Protein AF-A0A2A5BSC9-F1 (afdb_monomer_lite)

Foldseek 3Di:
DDQDPLNVLLVVLLLVLLQQDQLAWHFLVNQLVSLCSCVVSVVDDVLLSCVSNPDPDPDDDRRHTHNSLVSLVVVLVVCVVVVHDPVVNVSSVVNNVSNVSSNVSNVVD

Secondary structure (DSSP, 8-state):
-PPPHHHHHHHHHHHHHHTT--TTSB-HHHHHHHHHHHHHTTSS-HHHHHHHT--S-TT--TT--B-HHHHHHHHHHHHHHTT--HHHHHHHHHHHHHHHHHHHHHTT-

Radius of gyration: 14.45 Å; chains: 1; bounding box: 33×40×34 Å

Structure (mmCIF, N/CA/C/O backbone):
data_AF-A0A2A5BSC9-F1
#
_entry.id   AF-A0A2A5BSC9-F1
#
loop_
_atom_site.group_PDB
_atom_site.id
_atom_site.type_symbol
_atom_site.label_atom_id
_atom_site.label_alt_id
_atom_site.label_comp_id
_atom_site.label_asym_id
_atom_site.label_entity_id
_atom_site.label_seq_id
_atom_site.pdbx_PDB_ins_code
_atom_site.Cartn_x
_atom_site.Cartn_y
_atom_site.Cartn_z
_atom_site.occupancy
_atom_site.B_iso_or_equiv
_atom_site.auth_seq_id
_atom_site.auth_comp_id
_atom_site.auth_asym_id
_atom_site.auth_atom_id
_atom_site.pdbx_PDB_model_num
ATOM 1 N N . MET A 1 1 ? -4.298 21.931 18.742 1.00 43.59 1 MET A N 1
ATOM 2 C CA . MET A 1 1 ? -4.643 21.542 17.356 1.00 43.59 1 MET A CA 1
ATOM 3 C C . MET A 1 1 ? -5.905 20.700 17.422 1.00 43.59 1 MET A C 1
ATOM 5 O O . MET A 1 1 ? -5.920 19.767 18.211 1.00 43.59 1 MET A O 1
ATOM 9 N N . SER A 1 2 ? -6.963 21.059 16.690 1.00 54.09 2 SER A N 1
ATOM 10 C CA . SER A 1 2 ? -8.203 20.269 16.640 1.00 54.09 2 SER A CA 1
ATOM 11 C C . SER A 1 2 ? -8.144 19.366 15.411 1.00 54.09 2 SER A C 1
ATOM 13 O O . SER A 1 2 ? -8.027 19.870 14.294 1.00 54.09 2 SER A O 1
ATOM 15 N N . ILE A 1 3 ? -8.142 18.048 15.608 1.00 66.12 3 ILE A N 1
ATOM 16 C CA . ILE A 1 3 ? -8.230 17.091 14.502 1.00 66.12 3 ILE A CA 1
ATOM 17 C C . ILE A 1 3 ? -9.681 17.126 14.011 1.00 66.12 3 ILE A C 1
ATOM 19 O O . ILE A 1 3 ? -10.607 16.984 14.807 1.00 66.12 3 ILE A O 1
ATOM 23 N N . SER A 1 4 ? -9.894 17.358 12.715 1.00 78.06 4 SER A N 1
ATOM 24 C CA . SER A 1 4 ? -11.242 17.345 12.140 1.00 78.06 4 SER A CA 1
ATOM 25 C C . SER A 1 4 ? -11.845 15.938 12.210 1.00 78.06 4 SER A C 1
ATOM 27 O O . SER A 1 4 ? -11.121 14.943 12.184 1.00 78.06 4 SER A O 1
ATOM 29 N N . ASN A 1 5 ? -13.177 15.832 12.236 1.00 74.12 5 ASN A N 1
ATOM 30 C CA . ASN A 1 5 ? -13.865 14.533 12.227 1.00 74.12 5 ASN A CA 1
ATOM 31 C C . ASN A 1 5 ? -13.430 13.659 11.034 1.00 74.12 5 ASN A C 1
ATOM 33 O O . ASN A 1 5 ? -13.245 12.455 11.173 1.00 74.12 5 ASN A O 1
ATOM 37 N N . SER A 1 6 ? -13.189 14.278 9.873 1.00 73.38 6 SER A N 1
ATOM 38 C CA . SER A 1 6 ? -12.659 13.597 8.687 1.00 73.38 6 SER A CA 1
ATOM 39 C C . SER A 1 6 ? -11.238 13.064 8.898 1.00 73.38 6 SER A C 1
ATOM 41 O O . SER A 1 6 ? -10.932 11.968 8.441 1.00 73.38 6 SER A O 1
ATOM 43 N N . GLY A 1 7 ? -10.385 13.806 9.612 1.00 72.06 7 GLY A N 1
ATOM 44 C CA . GLY A 1 7 ? -9.036 13.362 9.970 1.00 72.06 7 GLY A CA 1
ATOM 45 C C . GLY A 1 7 ? -9.043 12.187 10.948 1.00 72.06 7 GLY A C 1
ATOM 46 O O . GLY A 1 7 ? -8.309 11.225 10.747 1.00 72.06 7 GLY A O 1
ATOM 47 N N . LEU A 1 8 ? -9.921 12.214 11.959 1.00 77.00 8 LEU A N 1
ATOM 48 C CA . LEU A 1 8 ? -10.102 11.086 12.883 1.00 77.00 8 LEU A CA 1
ATOM 49 C C . LEU A 1 8 ? -10.600 9.832 12.153 1.00 77.00 8 LEU A C 1
ATOM 51 O O . LEU A 1 8 ? -10.061 8.745 12.361 1.00 77.00 8 LEU A O 1
ATOM 55 N N . ASN A 1 9 ? -11.573 9.995 11.252 1.00 87.06 9 ASN A N 1
ATOM 56 C CA . ASN A 1 9 ? -12.099 8.898 10.440 1.00 87.06 9 ASN A CA 1
ATOM 57 C C . ASN A 1 9 ? -11.022 8.298 9.525 1.00 87.06 9 ASN A C 1
ATOM 59 O O . ASN A 1 9 ? -10.932 7.079 9.408 1.00 87.06 9 ASN A O 1
ATOM 63 N N . ALA A 1 10 ? -10.171 9.130 8.917 1.00 90.25 10 ALA A N 1
ATOM 64 C CA . ALA A 1 10 ? -9.072 8.654 8.083 1.00 90.25 10 ALA A CA 1
ATOM 65 C C . ALA A 1 10 ? -8.063 7.820 8.888 1.00 90.25 10 ALA A C 1
ATOM 67 O O . ALA A 1 10 ? -7.726 6.714 8.471 1.00 90.25 10 ALA A O 1
ATOM 68 N N . THR A 1 11 ? -7.628 8.298 10.059 1.00 92.38 11 THR A N 1
ATOM 69 C CA . THR A 1 11 ? -6.695 7.558 10.927 1.00 92.38 11 THR A CA 1
ATOM 70 C C . THR A 1 11 ? -7.277 6.219 11.380 1.00 92.38 11 THR A C 1
ATOM 72 O O . THR A 1 11 ? -6.597 5.196 11.309 1.00 92.38 11 THR A O 1
ATOM 75 N N . ALA A 1 12 ? -8.545 6.201 11.802 1.00 94.75 12 ALA A N 1
ATOM 76 C CA . ALA A 1 12 ? -9.216 4.971 12.214 1.00 94.75 12 ALA A CA 1
ATOM 77 C C . ALA A 1 12 ? -9.333 3.963 11.057 1.00 94.75 12 ALA A C 1
ATOM 79 O O . ALA A 1 12 ? -9.085 2.772 11.250 1.00 94.75 12 ALA A O 1
ATOM 80 N N . ASN A 1 13 ? -9.656 4.434 9.849 1.00 96.69 13 ASN A N 1
ATOM 81 C CA . ASN A 1 13 ? -9.742 3.582 8.664 1.00 96.69 13 ASN A CA 1
ATOM 82 C C . ASN A 1 13 ? -8.374 3.016 8.261 1.00 96.69 13 ASN A C 1
ATOM 84 O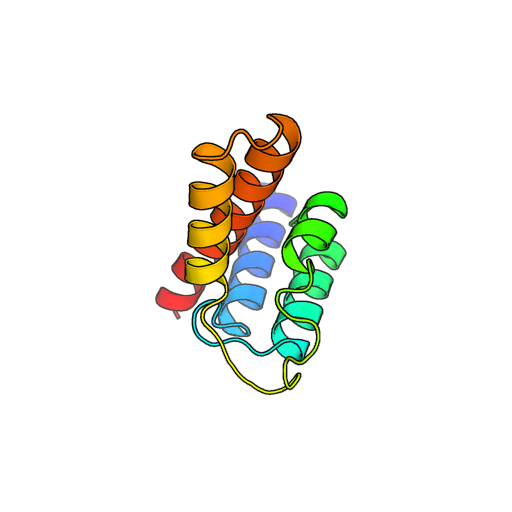 O . ASN A 1 13 ? -8.287 1.826 7.967 1.00 96.69 13 ASN A O 1
ATOM 88 N N . TRP A 1 14 ? -7.309 3.823 8.308 1.00 97.31 14 TRP A N 1
ATOM 89 C CA . TRP A 1 14 ? -5.940 3.351 8.075 1.00 97.31 14 TRP A CA 1
ATOM 90 C C . TRP A 1 14 ? -5.552 2.231 9.040 1.00 97.31 14 TRP A C 1
ATOM 92 O O . TRP A 1 14 ? -5.120 1.174 8.588 1.00 97.31 14 TRP A O 1
ATOM 102 N N . GLN A 1 15 ? -5.758 2.426 10.347 1.00 97.38 15 GLN A N 1
ATOM 103 C CA . GLN A 1 15 ? -5.450 1.396 11.342 1.00 97.38 15 GLN A CA 1
ATOM 104 C C . GLN A 1 15 ? -6.296 0.135 11.122 1.00 97.38 15 GLN A C 1
ATOM 106 O O . GLN A 1 15 ? -5.767 -0.970 11.131 1.00 97.38 15 GLN A O 1
ATOM 111 N N . LYS A 1 16 ? -7.605 0.280 10.871 1.00 96.94 16 LYS A N 1
ATOM 112 C CA . LYS A 1 16 ? -8.495 -0.861 10.610 1.00 96.94 16 LYS A CA 1
ATOM 113 C C . LYS A 1 16 ? -8.029 -1.683 9.408 1.00 96.94 16 LYS A C 1
ATOM 115 O O . LYS A 1 16 ? -8.082 -2.906 9.464 1.00 96.94 16 LYS A O 1
ATOM 120 N N . ILE A 1 17 ? -7.618 -1.032 8.321 1.00 97.88 17 ILE A N 1
ATOM 121 C CA . ILE A 1 17 ? -7.108 -1.727 7.134 1.00 97.88 17 ILE A CA 1
ATOM 122 C C . ILE A 1 17 ? -5.778 -2.401 7.465 1.00 97.88 17 ILE A C 1
ATOM 124 O O . ILE A 1 17 ? -5.650 -3.595 7.221 1.00 97.88 17 ILE A O 1
ATOM 128 N N . ALA A 1 18 ? -4.837 -1.679 8.081 1.00 97.62 18 ALA A N 1
ATOM 129 C CA . ALA A 1 18 ? -3.535 -2.223 8.457 1.00 97.62 18 ALA A CA 1
ATOM 130 C C . ALA A 1 18 ? -3.662 -3.496 9.305 1.00 97.62 18 ALA A C 1
ATOM 132 O O . ALA A 1 18 ? -3.033 -4.490 8.980 1.00 97.62 18 ALA A O 1
ATOM 133 N N . ASN A 1 19 ? -4.557 -3.520 10.299 1.00 97.56 19 ASN A N 1
ATOM 134 C CA . ASN A 1 19 ? -4.782 -4.684 11.167 1.00 97.56 19 ASN A CA 1
ATOM 135 C C . ASN A 1 19 ? -5.196 -5.969 10.423 1.00 97.56 19 ASN A C 1
ATOM 137 O O . ASN A 1 19 ? -5.079 -7.053 10.986 1.00 97.56 19 ASN A O 1
ATOM 141 N N . ASN A 1 20 ? -5.731 -5.861 9.202 1.00 97.19 20 ASN A N 1
ATOM 142 C CA . ASN A 1 20 ? -6.217 -7.006 8.431 1.00 97.19 20 ASN A CA 1
ATOM 143 C C . ASN A 1 20 ? -5.228 -7.488 7.362 1.00 97.19 20 ASN A C 1
ATOM 145 O O . ASN A 1 20 ? -5.440 -8.560 6.801 1.00 97.19 20 ASN A O 1
ATOM 149 N N . TYR A 1 21 ? -4.182 -6.714 7.054 1.00 97.50 21 TYR A N 1
ATOM 150 C CA . TYR A 1 21 ? -3.298 -6.993 5.923 1.00 97.50 21 TYR A CA 1
ATOM 151 C C . TYR A 1 21 ? -1.829 -6.767 6.295 1.00 97.50 21 TYR A C 1
ATOM 153 O O . TYR A 1 21 ? -1.356 -5.633 6.354 1.00 97.50 21 TYR A O 1
ATOM 161 N N . ASP A 1 22 ? -1.095 -7.864 6.483 1.00 97.75 22 ASP A N 1
ATOM 162 C CA . ASP A 1 22 ? 0.362 -7.853 6.617 1.00 97.75 22 ASP A CA 1
ATOM 163 C C . ASP A 1 22 ? 1.009 -7.697 5.235 1.00 97.75 22 ASP A C 1
ATOM 165 O O . ASP A 1 22 ? 1.119 -8.658 4.475 1.00 97.75 22 ASP A O 1
ATOM 169 N N . VAL A 1 23 ? 1.464 -6.488 4.898 1.00 97.50 23 VAL A N 1
ATOM 170 C CA . VAL A 1 23 ? 2.079 -6.195 3.590 1.00 97.50 23 VAL A CA 1
ATOM 171 C C . VAL A 1 23 ? 3.453 -6.850 3.391 1.00 97.50 23 VAL A C 1
ATOM 173 O O . VAL A 1 23 ? 4.015 -6.757 2.299 1.00 97.50 23 VAL A O 1
ATOM 176 N N . THR A 1 24 ? 4.008 -7.514 4.405 1.00 97.19 24 THR A N 1
ATOM 177 C CA . THR A 1 24 ? 5.219 -8.340 4.273 1.00 97.19 24 THR A CA 1
ATOM 178 C C . THR A 1 24 ? 4.902 -9.823 4.054 1.00 97.19 24 THR A C 1
ATOM 180 O O . THR A 1 24 ? 5.797 -10.600 3.723 1.00 97.19 24 THR A O 1
ATOM 183 N N . ASN A 1 25 ? 3.629 -10.216 4.175 1.00 97.06 25 ASN A N 1
ATOM 184 C CA . ASN A 1 25 ? 3.164 -11.593 4.040 1.00 97.06 25 ASN A CA 1
ATOM 185 C C . ASN A 1 25 ? 1.724 -11.656 3.487 1.00 97.06 25 ASN A C 1
ATOM 187 O O . ASN A 1 25 ? 0.791 -12.125 4.152 1.00 97.06 25 ASN A O 1
ATOM 191 N N . ILE A 1 26 ? 1.546 -11.181 2.251 1.00 95.94 26 ILE A N 1
ATOM 192 C CA . ILE A 1 26 ? 0.230 -10.981 1.626 1.00 95.94 26 ILE A CA 1
ATOM 193 C C . ILE A 1 26 ? 0.054 -11.827 0.365 1.00 95.94 26 ILE A C 1
ATOM 195 O O . ILE A 1 26 ? 0.996 -11.989 -0.410 1.00 95.94 26 ILE A O 1
ATOM 199 N N . SER A 1 27 ? -1.148 -12.354 0.141 1.00 94.31 27 SER A N 1
ATOM 200 C CA . SER A 1 27 ? -1.546 -12.999 -1.116 1.00 94.31 27 SER A CA 1
ATOM 201 C C . SER A 1 27 ? -2.082 -11.984 -2.136 1.00 94.31 27 SER A C 1
ATOM 203 O O . SER A 1 27 ? -2.309 -10.812 -1.824 1.00 94.31 27 SER A O 1
ATOM 205 N N . GLN A 1 28 ? -2.316 -12.404 -3.383 1.00 91.25 28 GLN A N 1
ATOM 206 C CA . GLN A 1 28 ? -2.906 -11.518 -4.399 1.00 91.25 28 GLN A CA 1
ATOM 207 C C . GLN A 1 28 ? -4.351 -11.142 -4.055 1.00 91.25 28 GLN A C 1
ATOM 209 O O . GLN A 1 28 ? -4.752 -9.992 -4.240 1.00 91.25 28 GLN A O 1
ATOM 214 N N . ASN A 1 29 ? -5.116 -12.086 -3.505 1.00 92.50 29 ASN A N 1
ATOM 215 C CA . ASN A 1 29 ? -6.494 -11.845 -3.083 1.00 92.50 29 ASN A CA 1
ATOM 216 C C . ASN A 1 29 ? -6.559 -10.880 -1.891 1.00 92.50 29 ASN A C 1
ATOM 218 O O . ASN A 1 29 ? -7.355 -9.939 -1.895 1.00 92.50 29 ASN A O 1
ATOM 222 N N . GLU A 1 30 ? -5.685 -11.059 -0.897 1.00 96.00 30 GLU A N 1
ATOM 223 C CA . GLU A 1 30 ? -5.554 -10.126 0.228 1.00 96.00 30 GLU A CA 1
ATOM 224 C C . GLU A 1 30 ? -5.143 -8.726 -0.260 1.00 96.00 30 GLU A C 1
ATOM 226 O O . GLU A 1 30 ? -5.749 -7.732 0.142 1.00 96.00 30 GLU A O 1
ATOM 231 N N . MET A 1 31 ? -4.184 -8.635 -1.188 1.00 95.62 31 MET A N 1
ATOM 232 C CA . MET A 1 31 ? -3.755 -7.366 -1.784 1.00 95.62 31 MET A CA 1
ATOM 233 C C . MET A 1 31 ? -4.897 -6.659 -2.524 1.00 95.62 31 MET A C 1
ATOM 235 O O . MET A 1 31 ? -5.086 -5.458 -2.339 1.00 95.62 31 MET A O 1
ATOM 239 N N . ALA A 1 32 ? -5.688 -7.375 -3.326 1.00 94.31 32 ALA A N 1
ATOM 240 C CA . ALA A 1 32 ? -6.828 -6.794 -4.034 1.00 94.31 32 ALA A CA 1
ATOM 241 C C . ALA A 1 32 ? -7.876 -6.222 -3.061 1.00 94.31 32 ALA A C 1
ATOM 243 O O . ALA A 1 32 ? -8.335 -5.089 -3.227 1.00 94.31 32 ALA A O 1
ATOM 244 N N . ASN A 1 33 ? -8.194 -6.963 -1.996 1.00 96.62 33 ASN A N 1
ATOM 245 C CA . ASN A 1 33 ? -9.128 -6.514 -0.962 1.00 96.62 33 ASN A CA 1
ATOM 246 C C . ASN A 1 33 ? -8.587 -5.317 -0.165 1.00 96.62 33 ASN A C 1
ATOM 248 O O . ASN A 1 33 ? -9.336 -4.385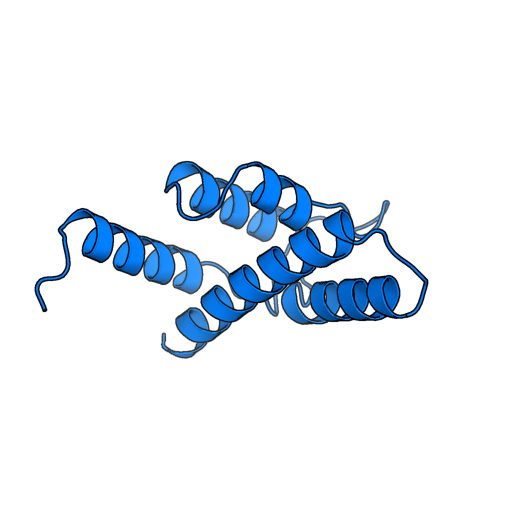 0.153 1.00 96.62 33 ASN A O 1
ATOM 252 N N . MET A 1 34 ? -7.283 -5.304 0.121 1.00 97.75 34 MET A N 1
ATOM 253 C CA . MET A 1 34 ? -6.597 -4.168 0.734 1.00 97.75 34 MET A CA 1
ATOM 254 C C . MET A 1 34 ? -6.720 -2.920 -0.146 1.00 97.75 34 MET A C 1
ATOM 256 O O . MET A 1 34 ? -7.122 -1.866 0.343 1.00 97.75 34 MET A O 1
ATOM 260 N N . VAL A 1 35 ? -6.433 -3.036 -1.446 1.00 97.19 35 VAL A N 1
ATOM 261 C CA . VAL A 1 35 ? -6.513 -1.913 -2.392 1.00 97.19 35 VAL A CA 1
ATOM 262 C C . VAL A 1 35 ? -7.940 -1.386 -2.516 1.00 97.19 35 VAL A C 1
ATOM 264 O O . VAL A 1 35 ? -8.131 -0.175 -2.406 1.00 97.19 35 VAL A O 1
ATOM 267 N N . SER A 1 36 ? -8.943 -2.265 -2.645 1.00 97.19 36 SER A N 1
ATOM 268 C CA . SER A 1 36 ? -10.355 -1.848 -2.635 1.00 97.19 36 SER A CA 1
ATOM 269 C C . SER A 1 36 ? -10.678 -1.076 -1.360 1.00 97.19 36 SER A C 1
ATOM 271 O O . SER A 1 36 ? -11.169 0.046 -1.425 1.00 97.19 36 SER A O 1
ATOM 273 N N . SER A 1 37 ? -10.293 -1.609 -0.196 1.00 97.38 37 SER A N 1
ATOM 274 C CA . SER A 1 37 ? -10.550 -0.962 1.094 1.00 97.38 37 SER A CA 1
ATOM 275 C C . SER A 1 37 ? -9.919 0.432 1.181 1.00 97.38 37 SER A C 1
ATOM 277 O O . SER A 1 37 ? -10.551 1.364 1.680 1.00 97.38 37 SER A O 1
ATOM 279 N N . LEU A 1 38 ? -8.690 0.602 0.685 1.00 97.75 38 LEU A N 1
ATOM 280 C CA . LEU A 1 38 ? -8.002 1.895 0.661 1.00 97.75 38 LEU A CA 1
ATOM 281 C C . LEU A 1 38 ? -8.704 2.901 -0.263 1.00 97.75 38 LEU A C 1
ATOM 283 O O . LEU A 1 38 ? -8.885 4.061 0.115 1.00 97.75 38 LEU A O 1
ATOM 287 N N . THR A 1 39 ? -9.107 2.469 -1.460 1.00 96.12 39 THR A N 1
ATOM 288 C CA . THR A 1 39 ? -9.781 3.323 -2.448 1.00 96.12 39 THR A CA 1
ATOM 289 C C . THR A 1 39 ? -11.207 3.681 -2.020 1.00 96.12 39 THR A C 1
ATOM 291 O O . THR A 1 39 ? -11.575 4.855 -2.072 1.00 96.12 39 THR A O 1
ATOM 294 N N . ASP A 1 40 ? -11.986 2.722 -1.513 1.00 95.12 40 ASP A N 1
ATOM 295 C CA . ASP A 1 40 ? -13.373 2.924 -1.066 1.00 95.12 40 ASP A CA 1
ATOM 296 C C . ASP A 1 40 ? -13.455 3.898 0.117 1.00 95.12 40 ASP A C 1
ATOM 298 O O . ASP A 1 40 ? -14.362 4.729 0.204 1.00 95.12 40 ASP A O 1
ATOM 302 N N . ASN A 1 41 ? -12.451 3.863 1.001 1.00 95.00 41 ASN A N 1
ATOM 303 C CA . ASN A 1 41 ? -12.315 4.812 2.108 1.00 95.00 41 ASN A CA 1
ATOM 304 C C . ASN A 1 41 ? -11.635 6.132 1.704 1.00 95.00 41 ASN A C 1
ATOM 306 O O . ASN A 1 41 ? -11.396 6.979 2.567 1.00 95.00 41 ASN A O 1
ATOM 310 N N . LYS A 1 42 ? -11.339 6.332 0.410 1.00 95.06 42 LYS A N 1
ATOM 311 C CA . LYS A 1 42 ? -10.685 7.529 -0.149 1.00 95.06 42 LYS A CA 1
ATOM 312 C C . LYS A 1 42 ? -9.340 7.852 0.514 1.00 95.06 42 LYS A C 1
ATOM 314 O O . LYS A 1 42 ? -8.953 9.017 0.597 1.00 95.06 42 LYS A O 1
ATOM 319 N N . LEU A 1 43 ? -8.642 6.828 1.006 1.00 95.81 43 LEU A N 1
ATOM 320 C CA . LEU A 1 43 ? -7.335 6.966 1.653 1.00 95.81 43 LEU A CA 1
ATOM 321 C C . LEU A 1 43 ? -6.197 7.038 0.633 1.00 95.81 43 LEU A C 1
ATOM 323 O O . LEU A 1 43 ? -5.154 7.622 0.915 1.00 95.81 43 LEU A O 1
ATOM 327 N N . VAL A 1 44 ? -6.415 6.461 -0.549 1.00 96.12 44 VAL A N 1
ATOM 328 C CA . VAL A 1 44 ? -5.502 6.506 -1.696 1.00 96.12 44 VAL A CA 1
ATOM 329 C C . VAL A 1 44 ? -6.285 6.853 -2.959 1.00 96.12 44 VAL A C 1
ATOM 331 O O . VAL A 1 44 ? -7.501 6.645 -3.021 1.00 96.12 44 VAL A O 1
ATOM 334 N N . SER A 1 45 ? -5.606 7.383 -3.977 1.00 95.56 45 SER A N 1
ATOM 335 C CA . SER A 1 45 ? -6.240 7.641 -5.272 1.00 95.56 45 SER A CA 1
ATOM 336 C C . SER A 1 45 ? -6.413 6.355 -6.084 1.00 95.56 45 SER A C 1
ATOM 338 O O . SER A 1 45 ? -5.734 5.354 -5.856 1.00 95.56 45 SER A O 1
ATOM 340 N N . SER A 1 46 ? -7.280 6.392 -7.097 1.00 92.75 46 SER A N 1
ATOM 341 C CA . SER A 1 46 ? -7.415 5.279 -8.044 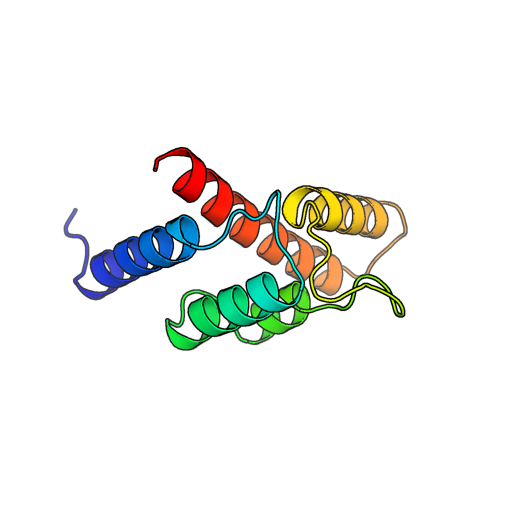1.00 92.75 46 SER A CA 1
ATOM 342 C C . SER A 1 46 ? -6.110 4.994 -8.795 1.00 92.75 46 SER A C 1
ATOM 344 O O . SER A 1 46 ? -5.817 3.838 -9.077 1.00 92.75 46 SER A O 1
ATOM 346 N N . THR A 1 47 ? -5.291 6.019 -9.070 1.00 92.94 47 THR A N 1
ATOM 347 C CA . THR A 1 47 ? -3.958 5.840 -9.669 1.00 92.94 47 THR A CA 1
ATOM 348 C C . THR A 1 47 ? -3.041 5.052 -8.740 1.00 92.94 47 THR A C 1
ATOM 350 O O . THR A 1 47 ? -2.410 4.099 -9.187 1.00 92.94 47 THR A O 1
ATOM 353 N N . ASP A 1 48 ? -3.004 5.386 -7.447 1.00 94.50 48 ASP A N 1
ATOM 354 C CA . ASP A 1 48 ? -2.199 4.636 -6.474 1.00 94.50 48 ASP A CA 1
ATOM 355 C C . ASP A 1 48 ? -2.669 3.174 -6.389 1.00 94.50 48 ASP A C 1
ATOM 357 O O . ASP A 1 48 ? -1.851 2.255 -6.377 1.00 94.50 48 ASP A O 1
ATOM 361 N N . GLY A 1 49 ? -3.989 2.951 -6.417 1.00 94.25 49 GLY A N 1
ATOM 362 C CA . GLY A 1 49 ? -4.585 1.614 -6.453 1.00 94.25 49 GLY A CA 1
ATOM 363 C C . GLY A 1 49 ? -4.161 0.792 -7.675 1.00 94.25 49 GLY A C 1
ATOM 364 O O . GLY A 1 49 ? -3.814 -0.379 -7.536 1.00 94.25 49 GLY A O 1
ATOM 365 N N . LEU A 1 50 ? -4.108 1.404 -8.863 1.00 92.56 50 LEU A N 1
ATOM 366 C CA . LEU A 1 50 ? -3.629 0.735 -10.079 1.00 92.56 50 LEU A CA 1
ATOM 367 C C . LEU A 1 50 ? -2.155 0.322 -9.972 1.00 92.56 50 LEU A C 1
ATOM 369 O O . LEU A 1 50 ? -1.802 -0.781 -10.386 1.00 92.56 50 LEU A O 1
ATOM 373 N N . TYR A 1 51 ? -1.300 1.171 -9.396 1.00 93.06 51 TYR A N 1
ATOM 374 C CA . TYR A 1 51 ? 0.110 0.831 -9.189 1.00 93.06 51 TYR A CA 1
ATOM 375 C C . TYR A 1 51 ? 0.306 -0.227 -8.090 1.00 93.06 51 TYR A C 1
ATOM 377 O O . TYR A 1 51 ? 1.201 -1.062 -8.212 1.00 93.06 51 TYR A O 1
ATOM 385 N N . LEU A 1 52 ? -0.534 -0.239 -7.048 1.00 94.06 52 LEU A N 1
ATOM 386 C CA . LEU A 1 52 ? -0.553 -1.302 -6.034 1.00 94.06 52 LEU A CA 1
ATOM 387 C C . LEU A 1 52 ? -0.938 -2.662 -6.638 1.00 94.06 52 LEU A C 1
ATOM 389 O O . LEU A 1 52 ? -0.320 -3.673 -6.312 1.00 94.06 52 LEU A O 1
ATOM 393 N N . MET A 1 53 ? -1.917 -2.668 -7.546 1.00 90.00 53 MET A N 1
ATOM 394 C CA . MET A 1 53 ? -2.450 -3.855 -8.229 1.00 90.00 53 MET A CA 1
ATOM 395 C C . MET A 1 53 ? -1.601 -4.337 -9.413 1.00 90.00 53 MET A C 1
ATOM 397 O O . MET A 1 53 ? -1.972 -5.310 -10.071 1.00 90.00 53 MET A O 1
ATOM 401 N N . ALA A 1 54 ? -0.489 -3.666 -9.728 1.00 85.06 54 ALA A N 1
ATOM 402 C CA . ALA A 1 54 ? 0.324 -4.022 -10.882 1.00 85.06 54 ALA A CA 1
ATOM 403 C C . ALA A 1 54 ? 0.792 -5.494 -10.785 1.00 85.06 54 ALA A C 1
ATOM 405 O O . ALA A 1 54 ? 1.409 -5.879 -9.781 1.00 85.06 54 ALA A O 1
ATOM 406 N N . PRO A 1 55 ? 0.511 -6.331 -11.804 1.00 72.62 55 PRO A N 1
ATOM 407 C CA . PRO A 1 55 ? 0.812 -7.754 -11.751 1.00 72.62 55 PRO A CA 1
ATOM 408 C C . PRO A 1 55 ? 2.322 -7.980 -11.664 1.00 72.62 55 PRO A C 1
ATOM 410 O O . PRO A 1 55 ? 3.102 -7.410 -12.426 1.00 72.62 55 PRO A O 1
ATOM 413 N N . ARG A 1 56 ? 2.734 -8.834 -10.723 1.00 71.12 56 ARG A N 1
ATOM 414 C CA . ARG A 1 56 ? 4.157 -9.090 -10.420 1.00 71.12 56 ARG A CA 1
ATOM 415 C C . ARG A 1 56 ? 4.729 -10.289 -11.166 1.00 71.12 56 ARG A C 1
ATOM 417 O O . ARG A 1 56 ? 5.939 -10.394 -11.329 1.00 71.12 56 ARG A O 1
ATOM 424 N N . SER A 1 57 ? 3.860 -11.195 -11.600 1.00 72.12 57 SER A N 1
ATOM 425 C CA . SER A 1 57 ? 4.183 -12.368 -12.409 1.00 72.12 57 SER A CA 1
ATOM 426 C C . SER A 1 57 ? 2.930 -12.818 -13.152 1.00 72.12 57 SER A C 1
ATOM 428 O O . SER A 1 57 ? 1.823 -12.662 -12.639 1.00 72.12 57 SER A O 1
ATOM 430 N N . MET A 1 58 ? 3.100 -13.400 -14.340 1.00 67.75 58 MET A N 1
ATOM 431 C CA . MET A 1 58 ? 1.989 -13.963 -15.118 1.00 67.75 58 MET A CA 1
ATOM 432 C C . MET A 1 58 ? 1.481 -15.301 -14.555 1.00 67.75 58 MET A C 1
ATOM 434 O O . MET A 1 58 ? 0.357 -15.681 -14.850 1.00 67.75 58 MET A O 1
ATOM 438 N N . ASN A 1 59 ? 2.284 -15.990 -13.733 1.00 72.06 59 ASN A N 1
ATOM 439 C CA . ASN A 1 59 ? 1.993 -17.339 -13.224 1.00 72.06 59 ASN A CA 1
ATOM 440 C C . ASN A 1 59 ? 1.960 -17.395 -11.689 1.00 72.06 59 ASN A C 1
ATOM 442 O O . ASN A 1 59 ? 2.352 -18.402 -11.100 1.00 72.06 59 ASN A O 1
ATOM 446 N N . LEU A 1 60 ? 1.589 -16.300 -11.023 1.00 69.69 60 LEU A N 1
ATOM 447 C CA . LEU A 1 60 ? 1.518 -16.310 -9.565 1.00 69.69 60 LEU A CA 1
ATOM 448 C C . LEU A 1 60 ? 0.284 -17.102 -9.114 1.00 69.69 60 LEU A C 1
ATOM 450 O O . LEU A 1 60 ? -0.828 -16.810 -9.550 1.00 69.69 60 LEU A O 1
ATOM 454 N N . ASP A 1 61 ? 0.482 -18.074 -8.227 1.00 84.00 61 ASP A N 1
ATOM 455 C CA . ASP A 1 61 ? -0.614 -18.651 -7.451 1.00 84.00 61 ASP A CA 1
ATOM 456 C C . ASP A 1 61 ? -1.264 -17.520 -6.625 1.00 84.00 61 ASP A C 1
ATOM 458 O O . ASP A 1 61 ? -0.545 -16.830 -5.891 1.00 84.00 61 ASP A O 1
ATOM 462 N N . PRO A 1 62 ? -2.582 -17.275 -6.758 1.00 83.50 62 PRO A N 1
ATOM 463 C CA . PRO A 1 62 ? -3.247 -16.156 -6.097 1.00 83.50 62 PRO A CA 1
ATOM 464 C C . PRO A 1 62 ? -3.215 -16.235 -4.566 1.00 83.50 62 PRO A C 1
ATOM 466 O O . PRO A 1 62 ? -3.333 -15.194 -3.916 1.00 83.50 62 PRO A O 1
ATOM 469 N N . GLU A 1 63 ? -3.021 -17.428 -3.996 1.00 87.38 63 GLU A N 1
ATOM 470 C CA . GLU A 1 63 ? -2.948 -17.653 -2.548 1.00 87.38 63 GLU A CA 1
ATOM 471 C C . GLU A 1 63 ? -1.511 -17.665 -2.011 1.00 87.38 63 GLU A C 1
ATOM 473 O O . GLU A 1 63 ? -1.297 -17.589 -0.799 1.00 87.38 63 GLU A O 1
ATOM 478 N N . MET A 1 64 ? -0.503 -17.718 -2.889 1.00 90.88 64 MET A N 1
ATOM 479 C CA . MET A 1 64 ? 0.891 -17.658 -2.463 1.00 90.88 64 MET A CA 1
ATOM 480 C C . MET A 1 64 ? 1.190 -16.287 -1.856 1.00 90.88 64 MET A C 1
ATOM 482 O O . MET A 1 64 ? 1.092 -15.254 -2.522 1.00 90.88 64 MET A O 1
ATOM 486 N N . LYS A 1 65 ? 1.589 -16.294 -0.582 1.00 94.00 65 LYS A N 1
ATOM 487 C CA . LYS A 1 65 ? 1.976 -15.083 0.137 1.00 94.00 65 LYS A CA 1
ATOM 488 C C . LYS A 1 65 ? 3.382 -14.630 -0.240 1.00 94.00 65 LYS A C 1
ATOM 490 O O . LYS A 1 65 ? 4.272 -15.447 -0.477 1.00 94.00 65 LYS A O 1
ATOM 495 N N . PHE A 1 66 ? 3.579 -13.319 -0.280 1.00 93.19 66 PHE A N 1
ATOM 496 C CA . PHE A 1 66 ? 4.855 -12.691 -0.602 1.00 93.19 66 PHE A CA 1
ATOM 497 C C . PHE A 1 66 ? 5.028 -11.363 0.143 1.00 93.19 66 PHE A C 1
ATOM 499 O O . PHE A 1 66 ? 4.064 -10.761 0.619 1.00 93.19 66 PHE A O 1
ATOM 506 N N . ASP A 1 67 ? 6.271 -10.880 0.186 1.00 96.31 67 ASP A N 1
ATOM 507 C CA . ASP A 1 67 ? 6.590 -9.556 0.715 1.00 96.31 67 ASP A CA 1
ATOM 508 C C . ASP A 1 67 ? 6.303 -8.483 -0.345 1.00 96.31 67 ASP A C 1
ATOM 510 O O . ASP A 1 67 ? 7.085 -8.236 -1.278 1.00 96.31 67 ASP A O 1
ATOM 514 N N . LEU A 1 68 ? 5.126 -7.869 -0.224 1.00 95.88 68 LEU A N 1
ATOM 515 C CA . LEU A 1 68 ? 4.644 -6.817 -1.106 1.00 95.88 68 LEU A CA 1
ATOM 516 C C . LEU A 1 68 ? 5.498 -5.553 -0.958 1.00 95.88 68 LEU A C 1
ATOM 518 O O . LEU A 1 68 ? 5.889 -4.968 -1.979 1.00 95.88 68 LEU A O 1
ATOM 522 N N . LEU A 1 69 ? 5.850 -5.164 0.268 1.00 97.31 69 LEU A N 1
ATOM 523 C CA . LEU A 1 69 ? 6.667 -3.981 0.535 1.00 97.31 69 LEU A CA 1
ATOM 524 C C . LEU A 1 69 ? 8.072 -4.108 -0.073 1.00 97.31 69 LEU A C 1
ATOM 526 O O . LEU A 1 69 ? 8.451 -3.270 -0.899 1.00 97.31 69 LEU A O 1
ATOM 530 N N . ALA A 1 70 ? 8.817 -5.163 0.259 1.00 96.44 70 ALA A N 1
ATOM 531 C CA . ALA A 1 70 ? 10.181 -5.369 -0.227 1.00 96.44 70 ALA A CA 1
ATOM 532 C C . ALA A 1 70 ? 10.228 -5.504 -1.753 1.00 96.44 70 ALA A C 1
ATOM 534 O O . ALA A 1 70 ? 11.081 -4.913 -2.420 1.00 96.44 70 ALA A O 1
ATOM 535 N N . THR A 1 71 ? 9.269 -6.225 -2.337 1.00 94.00 71 THR A N 1
ATOM 536 C CA . THR A 1 71 ? 9.200 -6.388 -3.793 1.00 94.00 71 THR A CA 1
ATOM 537 C C . THR A 1 71 ? 8.927 -5.053 -4.498 1.00 94.00 71 THR A C 1
ATOM 539 O O . THR A 1 71 ? 9.530 -4.770 -5.534 1.00 94.00 71 THR A O 1
ATOM 542 N N . THR A 1 72 ? 8.075 -4.192 -3.929 1.00 95.00 72 THR A N 1
ATOM 543 C CA . THR A 1 72 ? 7.795 -2.862 -4.505 1.00 95.00 72 THR A CA 1
ATOM 544 C C . THR A 1 72 ? 9.001 -1.933 -4.377 1.00 95.00 72 THR A C 1
ATOM 546 O O . THR A 1 72 ? 9.341 -1.230 -5.326 1.00 95.00 72 THR A O 1
ATOM 549 N N . GLN A 1 73 ? 9.697 -1.966 -3.237 1.00 96.69 73 GLN A N 1
ATOM 550 C CA . GLN A 1 73 ? 10.941 -1.218 -3.043 1.00 96.69 73 GLN A CA 1
ATOM 551 C C . GLN A 1 73 ? 12.011 -1.639 -4.055 1.00 96.69 73 GLN A C 1
ATOM 553 O O . GLN A 1 73 ? 12.645 -0.782 -4.667 1.00 96.69 73 GLN A O 1
ATOM 558 N N . LYS A 1 74 ? 12.161 -2.946 -4.302 1.00 94.94 74 LYS A N 1
ATOM 559 C CA . LYS A 1 74 ? 13.081 -3.468 -5.320 1.00 94.94 74 LYS A CA 1
ATOM 560 C C . LYS A 1 74 ? 12.725 -2.970 -6.724 1.00 94.94 74 LYS A C 1
ATOM 562 O O . LYS A 1 74 ? 13.620 -2.571 -7.466 1.00 94.94 74 LYS A O 1
ATOM 567 N N . ALA A 1 75 ? 11.440 -2.964 -7.080 1.00 92.56 75 ALA A N 1
ATOM 568 C CA . ALA A 1 75 ? 10.978 -2.454 -8.371 1.00 92.56 75 ALA A CA 1
ATOM 569 C C . ALA A 1 75 ? 11.257 -0.949 -8.536 1.00 92.56 75 ALA A C 1
ATOM 571 O O . ALA A 1 75 ? 11.702 -0.524 -9.602 1.00 92.56 75 ALA A O 1
ATOM 572 N N . LEU A 1 76 ? 11.056 -0.159 -7.477 1.00 95.25 76 LEU A N 1
ATOM 573 C CA . LEU A 1 76 ? 11.377 1.267 -7.463 1.00 95.25 76 LEU A CA 1
ATOM 574 C C . LEU A 1 76 ? 12.883 1.516 -7.641 1.00 95.25 76 LEU A C 1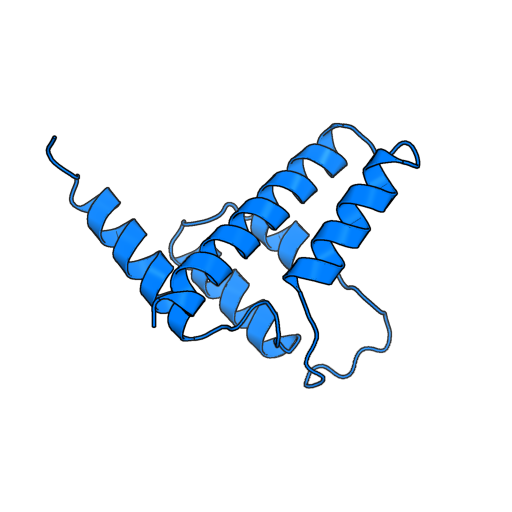
ATOM 576 O O . LEU A 1 76 ? 13.267 2.353 -8.457 1.00 95.25 76 LEU A O 1
ATOM 580 N N . SER A 1 77 ? 13.737 0.793 -6.908 1.00 96.38 77 SER A N 1
ATOM 581 C CA . SER A 1 77 ? 15.195 0.910 -7.055 1.00 96.38 77 SER A CA 1
ATOM 582 C C . SER A 1 77 ? 15.636 0.568 -8.476 1.00 96.38 77 SER A C 1
ATOM 584 O O . SER A 1 77 ? 16.351 1.348 -9.100 1.00 96.38 77 SER A O 1
ATOM 586 N N . PHE A 1 78 ? 15.116 -0.530 -9.035 1.00 94.31 78 PHE A N 1
ATOM 587 C CA . PHE A 1 78 ? 15.395 -0.915 -10.416 1.00 94.31 78 PHE A CA 1
ATOM 588 C C . PHE A 1 78 ? 14.979 0.177 -11.413 1.00 94.31 78 PHE A C 1
ATOM 590 O O . PHE A 1 78 ? 15.755 0.519 -12.304 1.00 94.31 78 PHE A O 1
ATOM 597 N N . ALA A 1 79 ? 13.790 0.768 -11.256 1.00 93.62 79 ALA A N 1
ATOM 598 C CA . ALA A 1 79 ? 13.323 1.846 -12.127 1.00 93.62 79 ALA A CA 1
ATOM 599 C C . ALA A 1 79 ? 14.210 3.099 -12.036 1.00 93.62 79 ALA A C 1
ATOM 601 O O . ALA A 1 79 ? 14.516 3.703 -13.063 1.00 93.62 79 ALA A O 1
ATOM 602 N N . LYS A 1 80 ? 14.665 3.470 -10.832 1.00 96.38 80 LYS A N 1
ATOM 603 C CA . LYS A 1 80 ? 15.589 4.597 -10.625 1.00 96.38 80 LYS A CA 1
ATOM 6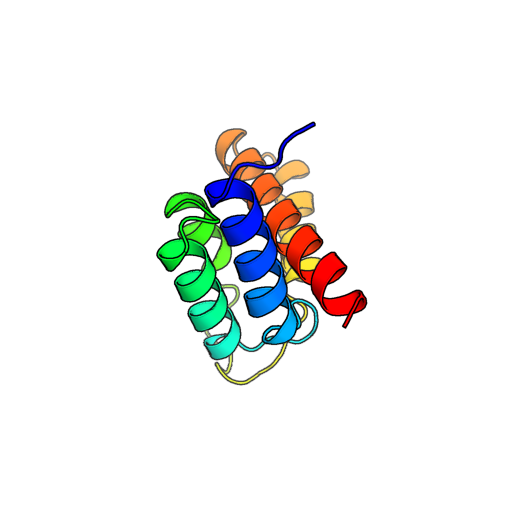04 C C . LYS A 1 80 ? 16.945 4.368 -11.293 1.00 96.38 80 LYS A C 1
ATOM 606 O O . LYS A 1 80 ? 17.492 5.295 -11.881 1.00 96.38 80 LYS A O 1
ATOM 611 N N . GLU A 1 81 ? 17.464 3.145 -11.229 1.00 96.56 81 GLU A N 1
ATOM 612 C CA . GLU A 1 81 ? 18.765 2.781 -11.804 1.00 96.56 81 GLU A CA 1
ATOM 613 C C . GLU A 1 81 ? 18.730 2.644 -13.333 1.00 96.56 81 GLU A C 1
ATOM 615 O O . GLU A 1 81 ? 19.712 2.956 -14.001 1.00 96.56 81 GLU A O 1
ATOM 620 N N . ASN A 1 82 ? 17.599 2.214 -13.900 1.00 95.06 82 ASN A N 1
ATOM 621 C CA . ASN A 1 82 ? 17.484 1.863 -15.322 1.00 95.06 82 ASN A CA 1
ATOM 622 C C . ASN A 1 82 ? 16.763 2.927 -16.168 1.00 95.06 82 ASN A C 1
ATOM 624 O O . ASN A 1 82 ? 16.302 2.636 -17.270 1.00 95.06 82 ASN A O 1
ATOM 628 N N . GLY A 1 83 ? 16.658 4.164 -15.673 1.00 92.62 83 GLY A N 1
ATOM 629 C CA . GLY A 1 83 ? 16.105 5.281 -16.445 1.00 92.62 83 GLY A CA 1
ATOM 630 C C . GLY A 1 83 ? 14.585 5.229 -16.624 1.00 92.62 83 GLY A C 1
ATOM 631 O O . GLY A 1 83 ? 14.068 5.664 -17.654 1.00 92.62 83 GLY A O 1
ATOM 632 N N . GLY A 1 84 ? 13.859 4.705 -15.632 1.00 93.06 84 GLY A N 1
ATOM 633 C CA . GLY A 1 84 ? 12.402 4.798 -15.579 1.00 93.06 84 GLY A CA 1
ATOM 634 C C . GLY A 1 84 ? 11.923 6.249 -15.684 1.00 93.06 84 GLY A C 1
ATOM 635 O O . GLY A 1 84 ? 12.607 7.185 -15.265 1.00 93.06 84 GLY A O 1
ATOM 636 N N . SER A 1 85 ? 10.734 6.455 -16.254 1.00 94.31 85 SER A N 1
ATOM 637 C CA . SER A 1 85 ? 10.189 7.806 -16.397 1.00 94.31 85 SER A CA 1
ATOM 638 C C . SER A 1 85 ? 9.967 8.461 -15.031 1.00 94.31 85 SER A C 1
ATOM 640 O O . SER A 1 85 ? 9.591 7.801 -14.060 1.00 94.31 85 SER A O 1
ATOM 642 N N . VAL A 1 86 ? 10.157 9.782 -14.970 1.00 94.81 86 VAL A N 1
ATOM 643 C CA . VAL A 1 86 ? 9.987 10.572 -13.739 1.00 94.81 86 VAL A CA 1
ATOM 644 C C . VAL A 1 86 ? 8.614 10.333 -13.107 1.00 94.81 86 VAL A C 1
ATOM 646 O O . VAL A 1 86 ? 8.518 10.158 -11.894 1.00 94.81 86 VAL A O 1
ATOM 649 N N . ASP A 1 87 ? 7.559 10.275 -13.919 1.00 92.50 87 ASP A N 1
ATOM 650 C CA . ASP A 1 87 ? 6.199 10.055 -13.424 1.00 92.50 87 ASP A CA 1
ATOM 651 C C . ASP A 1 87 ? 5.991 8.628 -12.906 1.00 92.50 87 ASP A C 1
ATOM 653 O O . ASP A 1 87 ? 5.359 8.437 -11.868 1.00 92.50 87 ASP A O 1
ATOM 657 N N . SER A 1 88 ? 6.579 7.623 -13.566 1.00 89.75 88 SER A N 1
ATOM 658 C CA . SER A 1 88 ? 6.534 6.242 -13.076 1.00 89.75 88 SER A CA 1
ATOM 659 C C . SER A 1 88 ? 7.249 6.099 -11.735 1.00 89.75 88 SER A C 1
ATOM 661 O O . SER A 1 88 ? 6.715 5.462 -10.829 1.00 89.75 88 SER A O 1
ATOM 663 N N . ILE A 1 89 ? 8.424 6.720 -11.587 1.00 95.56 89 ILE A N 1
ATOM 664 C CA . ILE A 1 89 ? 9.186 6.713 -10.332 1.00 95.56 89 ILE A CA 1
ATOM 665 C C . ILE A 1 89 ? 8.366 7.370 -9.217 1.00 95.56 89 ILE A C 1
ATOM 667 O O . ILE A 1 89 ? 8.209 6.773 -8.156 1.00 95.56 89 ILE A O 1
ATOM 671 N N . LYS A 1 90 ? 7.771 8.544 -9.467 1.00 95.81 90 LYS A N 1
ATOM 672 C CA . LYS A 1 90 ? 6.931 9.243 -8.479 1.00 95.81 90 LYS A CA 1
ATOM 673 C C . LYS A 1 90 ? 5.725 8.418 -8.032 1.00 95.81 90 LYS A C 1
ATOM 675 O O . LYS A 1 90 ? 5.399 8.401 -6.848 1.00 95.81 90 LYS A O 1
ATOM 680 N N . ASN A 1 91 ? 5.052 7.737 -8.958 1.00 93.81 91 ASN A N 1
ATOM 681 C CA . ASN A 1 91 ? 3.914 6.886 -8.612 1.00 93.81 91 ASN A CA 1
ATOM 682 C C . ASN A 1 91 ? 4.357 5.667 -7.787 1.00 93.81 91 ASN A C 1
ATOM 684 O O . ASN A 1 91 ? 3.710 5.322 -6.802 1.00 93.81 91 ASN A O 1
ATOM 688 N N . GLN A 1 92 ? 5.493 5.053 -8.127 1.00 94.00 92 GLN A N 1
ATOM 689 C CA . GLN A 1 92 ? 6.057 3.954 -7.339 1.00 94.00 92 GLN A CA 1
ATOM 690 C C . GLN A 1 92 ? 6.516 4.399 -5.942 1.00 94.00 92 GLN A C 1
ATOM 692 O O . GLN A 1 92 ? 6.320 3.656 -4.984 1.00 94.00 92 GLN A O 1
ATOM 697 N N . GLU A 1 93 ? 7.072 5.606 -5.795 1.00 97.31 93 GLU A N 1
ATOM 698 C CA . GLU A 1 93 ? 7.404 6.190 -4.486 1.00 97.31 93 GLU A CA 1
ATOM 699 C C . GLU A 1 93 ? 6.164 6.318 -3.599 1.00 97.31 93 GLU A C 1
ATOM 701 O O . GLU A 1 93 ? 6.174 5.835 -2.468 1.00 97.31 93 GLU A O 1
ATOM 706 N N . ARG A 1 94 ? 5.065 6.862 -4.137 1.00 97.00 94 ARG A N 1
ATOM 707 C CA . ARG A 1 94 ? 3.792 6.967 -3.403 1.00 97.00 94 ARG A CA 1
ATOM 708 C C . ARG A 1 94 ? 3.278 5.613 -2.937 1.00 97.00 94 ARG A C 1
ATOM 710 O O . ARG A 1 94 ? 2.835 5.483 -1.799 1.00 97.00 94 ARG A O 1
ATOM 717 N N . VAL A 1 95 ? 3.356 4.596 -3.793 1.00 96.94 95 VAL A N 1
ATOM 718 C CA . VAL A 1 95 ? 2.951 3.237 -3.421 1.00 96.94 95 VAL A CA 1
ATOM 719 C C . VAL A 1 95 ? 3.839 2.668 -2.316 1.00 96.94 95 VAL A C 1
ATOM 721 O O . VAL A 1 95 ? 3.321 2.074 -1.372 1.00 96.94 95 VAL A O 1
ATOM 724 N N . VAL A 1 96 ? 5.157 2.874 -2.380 1.00 98.19 96 VAL A N 1
ATOM 725 C CA . VAL A 1 96 ? 6.065 2.466 -1.297 1.00 98.19 96 VAL A CA 1
ATOM 726 C C . VAL A 1 96 ? 5.701 3.160 0.016 1.00 98.19 96 VAL A C 1
ATOM 728 O O . VAL A 1 96 ? 5.688 2.500 1.052 1.00 98.19 96 VAL A O 1
ATOM 731 N N . ASP A 1 97 ? 5.367 4.449 -0.012 1.00 98.44 97 ASP A N 1
ATOM 732 C CA . ASP A 1 97 ? 4.984 5.196 1.190 1.00 98.44 97 ASP A CA 1
ATOM 733 C C . ASP A 1 97 ? 3.654 4.705 1.783 1.00 98.44 97 ASP A C 1
ATOM 735 O O . ASP A 1 97 ? 3.547 4.536 2.9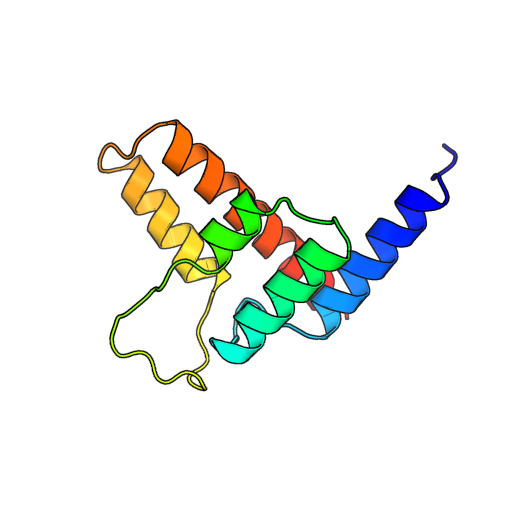98 1.00 98.44 97 ASP A O 1
ATOM 739 N N . ILE A 1 98 ? 2.668 4.378 0.940 1.00 98.38 98 ILE A N 1
ATOM 740 C CA . ILE A 1 98 ? 1.408 3.748 1.369 1.00 98.38 98 ILE A CA 1
ATOM 741 C C . ILE A 1 98 ? 1.679 2.417 2.081 1.00 98.38 98 ILE A C 1
ATOM 743 O O . ILE A 1 98 ? 1.156 2.177 3.170 1.00 98.38 98 ILE A O 1
ATOM 747 N N . LEU A 1 99 ? 2.512 1.557 1.487 1.00 98.44 99 LEU A N 1
ATOM 748 C CA . LEU A 1 99 ? 2.836 0.246 2.052 1.00 98.44 99 LEU A CA 1
ATOM 749 C C . LEU A 1 99 ? 3.640 0.363 3.353 1.00 98.44 99 LEU A C 1
ATOM 751 O O . LEU A 1 99 ? 3.383 -0.383 4.293 1.00 98.44 99 LEU A O 1
ATOM 755 N N . LYS A 1 100 ? 4.567 1.323 3.449 1.00 98.44 100 LYS A N 1
ATOM 756 C CA . LYS A 1 100 ? 5.280 1.615 4.703 1.00 98.44 100 LYS A CA 1
ATOM 757 C C . LYS A 1 100 ? 4.321 2.054 5.803 1.00 98.44 100 LYS A C 1
ATOM 759 O O . LYS A 1 100 ? 4.397 1.519 6.901 1.00 98.44 100 LYS A O 1
ATOM 764 N N . ASN A 1 101 ? 3.395 2.964 5.501 1.00 98.12 101 ASN A N 1
ATOM 765 C CA . ASN A 1 101 ? 2.398 3.414 6.470 1.00 98.12 101 ASN A CA 1
ATOM 766 C C . ASN A 1 101 ? 1.547 2.242 6.990 1.00 98.12 101 ASN A C 1
ATOM 768 O O . ASN A 1 101 ? 1.340 2.114 8.194 1.00 98.12 101 ASN A O 1
ATOM 772 N N . LEU A 1 102 ? 1.101 1.345 6.103 1.00 98.38 102 LEU A N 1
ATOM 773 C CA . LEU A 1 102 ? 0.380 0.133 6.509 1.00 98.38 102 LEU A CA 1
ATOM 774 C C . LEU A 1 102 ? 1.231 -0.764 7.409 1.00 98.38 102 LEU A C 1
ATOM 776 O O . LEU A 1 102 ? 0.749 -1.183 8.458 1.00 98.38 102 LEU A O 1
ATOM 780 N N . GLN A 1 103 ? 2.495 -1.001 7.053 1.00 98.38 103 GLN A N 1
ATOM 781 C CA . GLN A 1 103 ? 3.398 -1.823 7.858 1.00 98.38 103 GLN A CA 1
ATOM 782 C C . GLN A 1 103 ? 3.656 -1.225 9.246 1.00 98.38 103 GLN A C 1
ATOM 784 O O . GLN A 1 103 ? 3.663 -1.941 10.249 1.00 98.38 103 GLN A O 1
ATOM 789 N N . GLU A 1 104 ? 3.859 0.089 9.322 1.00 98.06 104 GLU A N 1
ATOM 790 C CA . GLU A 1 104 ? 4.063 0.803 10.582 1.00 98.06 104 GLU A CA 1
ATOM 791 C C . GLU A 1 104 ? 2.841 0.717 11.500 1.00 98.06 104 GLU A C 1
ATOM 793 O O . GLU A 1 104 ? 2.994 0.657 12.720 1.00 98.06 104 GLU A O 1
ATOM 798 N N . LEU A 1 105 ? 1.631 0.728 10.936 1.00 97.38 105 LEU A N 1
ATOM 799 C CA . LEU A 1 105 ? 0.385 0.586 11.688 1.00 97.38 105 LEU A CA 1
ATOM 800 C C . LEU A 1 105 ? 0.132 -0.868 12.099 1.00 97.38 105 LEU A C 1
ATOM 802 O O . LEU A 1 105 ? -0.259 -1.099 13.240 1.00 97.38 105 LEU A O 1
ATOM 806 N N . PHE A 1 106 ? 0.411 -1.830 11.217 1.00 96.25 106 PHE A N 1
ATOM 807 C CA . PHE A 1 106 ? 0.306 -3.263 11.500 1.00 96.25 106 PHE A CA 1
ATOM 808 C C . PHE A 1 106 ? 1.269 -3.701 12.612 1.00 96.25 106 PHE A C 1
ATOM 810 O O . PHE A 1 106 ? 0.909 -4.488 13.480 1.00 96.25 106 PHE A O 1
ATOM 817 N N . SER A 1 107 ? 2.473 -3.128 12.659 1.00 93.62 107 SER A N 1
ATOM 818 C CA . SER A 1 107 ? 3.478 -3.452 13.686 1.00 93.62 107 SER A CA 1
ATOM 819 C C . SER A 1 107 ? 3.144 -2.894 15.080 1.00 93.62 107 SER A C 1
ATOM 821 O O . SER A 1 107 ? 3.872 -3.159 16.034 1.00 93.62 107 SER A O 1
ATOM 823 N N . LYS A 1 108 ? 2.090 -2.073 15.202 1.00 89.06 108 LYS A N 1
ATOM 824 C CA . LYS A 1 108 ? 1.607 -1.506 16.476 1.00 89.06 108 LYS A CA 1
ATOM 825 C C . LYS A 1 108 ? 0.432 -2.285 17.070 1.00 89.06 108 LYS A C 1
ATOM 827 O O . LYS A 1 108 ? 0.004 -1.945 18.174 1.00 89.06 108 LYS A O 1
ATOM 832 N N . THR A 1 109 ? -0.112 -3.240 16.319 1.00 69.38 109 THR A N 1
ATOM 833 C CA . THR A 1 109 ? -1.200 -4.127 16.752 1.00 69.38 109 THR A CA 1
ATOM 834 C C . THR A 1 109 ? -0.683 -5.232 17.656 1.00 69.38 109 THR A C 1
ATOM 836 O O . THR A 1 109 ? -1.422 -5.576 18.603 1.00 69.38 109 THR A O 1
#

Sequence (109 aa):
MSISNSGLNATANWQKIANNYDVTNISQNEMANMVSSLTDNKLVSSTDGLYLMAPRSMNLDPEMKFDLLATTQKALSFAKENGGSVDSIKNQERVVDILKNLQELFSKT

pLDDT: mean 91.31, std 9.96, range [43.59, 98.44]